Protein AF-A0A4S4BA44-F1 (afdb_monomer_lite)

pLDDT: mean 90.94, std 6.81, range [49.97, 97.94]

Structure (mmCIF, N/CA/C/O back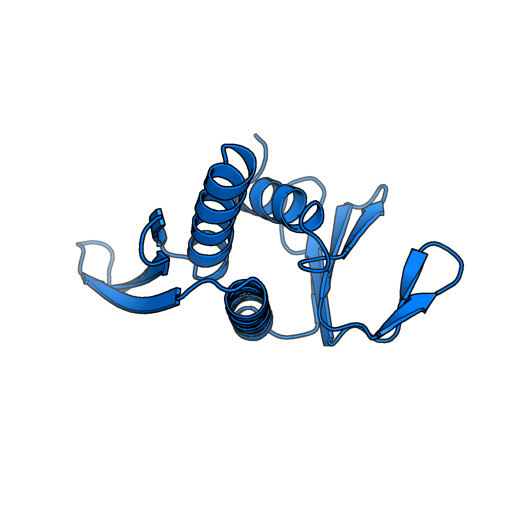bone):
data_AF-A0A4S4BA44-F1
#
_entry.id   AF-A0A4S4BA44-F1
#
loop_
_atom_site.group_PDB
_atom_site.id
_atom_site.type_symbol
_atom_site.label_atom_id
_atom_site.label_alt_id
_atom_site.label_comp_id
_atom_site.label_asym_id
_atom_site.label_entity_id
_atom_site.label_seq_id
_atom_site.pdbx_PDB_ins_code
_atom_site.Cartn_x
_atom_site.Cartn_y
_atom_site.Cartn_z
_atom_site.occupancy
_atom_site.B_iso_or_equiv
_atom_site.auth_seq_id
_atom_site.auth_comp_id
_atom_site.auth_asym_id
_atom_site.auth_atom_id
_atom_site.pdbx_PDB_model_num
ATOM 1 N N . MET A 1 1 ? 17.297 -1.414 14.282 1.00 49.97 1 MET A N 1
ATOM 2 C CA . MET A 1 1 ? 15.859 -1.719 14.435 1.00 49.97 1 MET A CA 1
ATOM 3 C C . MET A 1 1 ? 15.261 -1.543 13.047 1.00 49.97 1 MET A C 1
ATOM 5 O O . MET A 1 1 ? 15.525 -0.498 12.467 1.00 49.97 1 MET A O 1
ATOM 9 N N . ASN A 1 2 ? 14.631 -2.567 12.459 1.00 62.31 2 ASN A N 1
ATOM 10 C CA . ASN A 1 2 ? 14.028 -2.418 11.127 1.00 62.31 2 ASN A CA 1
ATOM 11 C C . ASN A 1 2 ? 12.813 -1.496 11.233 1.00 62.31 2 ASN A C 1
ATOM 13 O O . ASN A 1 2 ? 12.020 -1.637 12.162 1.00 62.31 2 ASN A O 1
ATOM 17 N N . ASP A 1 3 ? 12.702 -0.561 10.299 1.00 80.62 3 ASP A N 1
ATOM 18 C CA . ASP A 1 3 ? 11.573 0.354 10.214 1.00 80.62 3 ASP A CA 1
ATOM 19 C C . ASP A 1 3 ? 10.282 -0.427 9.859 1.00 80.62 3 ASP A C 1
ATOM 21 O O . ASP A 1 3 ? 10.284 -1.181 8.876 1.00 80.62 3 ASP A O 1
ATOM 25 N N . PRO A 1 4 ? 9.194 -0.307 10.649 1.00 82.06 4 PRO A N 1
ATOM 26 C CA . PRO A 1 4 ? 7.952 -1.048 10.414 1.00 82.06 4 PRO A CA 1
ATOM 27 C C . PRO A 1 4 ? 7.307 -0.781 9.049 1.00 82.06 4 PRO A C 1
ATOM 29 O O . PRO A 1 4 ? 6.694 -1.685 8.477 1.00 82.06 4 PRO A O 1
ATOM 32 N N . LEU A 1 5 ? 7.453 0.431 8.505 1.00 82.69 5 LEU A N 1
ATOM 33 C CA . LEU A 1 5 ? 6.922 0.779 7.190 1.00 82.69 5 LEU A CA 1
ATOM 34 C C . LEU A 1 5 ? 7.735 0.098 6.084 1.00 82.69 5 LEU A C 1
ATOM 36 O O . LEU A 1 5 ? 7.154 -0.450 5.146 1.00 82.69 5 LEU A O 1
ATOM 40 N N . LEU A 1 6 ? 9.066 0.082 6.203 1.00 88.31 6 LEU A N 1
ATOM 41 C CA . LEU A 1 6 ? 9.931 -0.614 5.246 1.00 88.31 6 LEU A CA 1
ATOM 42 C C . LEU A 1 6 ? 9.592 -2.108 5.159 1.00 88.31 6 LEU A C 1
ATOM 44 O O . LEU A 1 6 ? 9.535 -2.665 4.062 1.00 88.31 6 LEU A O 1
ATOM 48 N N . GLU A 1 7 ? 9.334 -2.756 6.295 1.00 89.62 7 GLU A N 1
ATOM 49 C CA . GLU A 1 7 ? 8.951 -4.170 6.309 1.00 89.62 7 GLU A CA 1
ATOM 50 C C . GLU A 1 7 ? 7.578 -4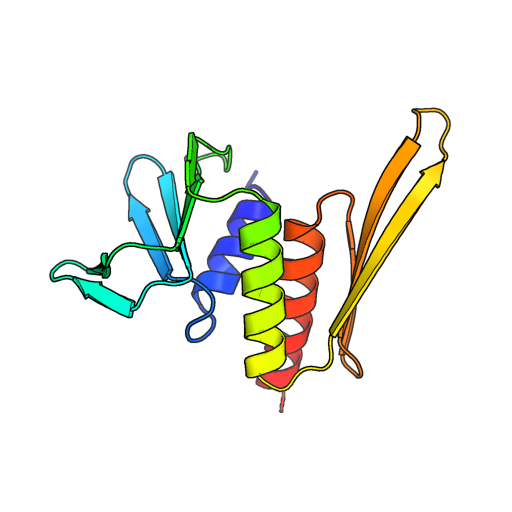.400 5.661 1.00 89.62 7 GLU A C 1
ATOM 52 O O . GLU A 1 7 ? 7.428 -5.292 4.824 1.00 89.62 7 GLU A O 1
ATOM 57 N N . ALA A 1 8 ? 6.602 -3.537 5.950 1.00 89.44 8 ALA A N 1
ATOM 58 C CA . ALA A 1 8 ? 5.281 -3.599 5.330 1.00 89.44 8 ALA A CA 1
ATOM 59 C C . ALA A 1 8 ? 5.343 -3.408 3.799 1.00 89.44 8 ALA A C 1
ATOM 61 O O . ALA A 1 8 ? 4.658 -4.104 3.048 1.00 89.44 8 ALA A O 1
ATOM 62 N N . LEU A 1 9 ? 6.209 -2.515 3.311 1.00 93.00 9 LEU A N 1
ATOM 63 C CA . LEU A 1 9 ? 6.430 -2.303 1.877 1.00 93.00 9 LEU A CA 1
ATOM 64 C C . LEU A 1 9 ? 7.122 -3.495 1.207 1.00 93.00 9 LEU A C 1
ATOM 66 O O . LEU A 1 9 ? 6.750 -3.879 0.096 1.00 93.00 9 LEU A O 1
ATOM 70 N N . ARG A 1 10 ? 8.108 -4.110 1.872 1.00 94.38 10 ARG A N 1
ATOM 71 C CA . ARG A 1 10 ? 8.750 -5.344 1.391 1.00 94.38 10 ARG A CA 1
ATOM 72 C C . ARG A 1 10 ? 7.747 -6.476 1.267 1.00 94.38 10 ARG A C 1
ATOM 74 O O . ARG A 1 10 ? 7.737 -7.147 0.238 1.00 94.38 10 ARG A O 1
ATOM 81 N N . GLN A 1 11 ? 6.893 -6.649 2.273 1.00 93.62 11 GLN A N 1
ATOM 82 C CA . GLN A 1 11 ? 5.819 -7.631 2.230 1.00 93.62 11 GLN A CA 1
ATOM 83 C C . GLN A 1 11 ? 4.865 -7.337 1.069 1.00 93.62 11 GLN A C 1
ATOM 85 O O . GLN A 1 11 ? 4.593 -8.230 0.269 1.00 93.62 11 GLN A O 1
ATOM 90 N N . ALA A 1 12 ? 4.435 -6.086 0.906 1.00 94.75 12 ALA A N 1
ATOM 91 C CA . ALA A 1 12 ? 3.556 -5.698 -0.190 1.00 94.75 12 ALA A CA 1
ATOM 92 C C . ALA A 1 12 ? 4.164 -5.927 -1.580 1.00 94.75 12 ALA A C 1
ATOM 94 O O . ALA A 1 12 ? 3.459 -6.306 -2.511 1.00 94.75 12 ALA A O 1
ATOM 95 N N . ALA A 1 13 ? 5.482 -5.789 -1.726 1.00 95.62 13 ALA A N 1
ATOM 96 C CA . ALA A 1 13 ? 6.181 -6.109 -2.968 1.00 95.62 13 ALA A CA 1
ATOM 97 C C . ALA A 1 13 ? 6.233 -7.611 -3.302 1.00 95.62 13 ALA A C 1
ATOM 99 O O . ALA A 1 13 ? 6.614 -7.972 -4.415 1.00 95.62 13 ALA A O 1
ATOM 100 N N . THR A 1 14 ? 5.859 -8.492 -2.369 1.00 94.88 14 THR A N 1
ATOM 101 C CA . THR A 1 14 ? 5.671 -9.922 -2.664 1.00 94.88 14 THR A CA 1
ATOM 102 C C . THR A 1 14 ? 4.282 -10.227 -3.223 1.00 94.88 14 THR A C 1
ATOM 104 O O . THR A 1 14 ? 4.083 -11.290 -3.812 1.00 94.88 14 THR A O 1
ATOM 107 N N . TRP A 1 15 ? 3.318 -9.309 -3.075 1.00 94.06 15 TRP A N 1
ATOM 108 C CA . TRP A 1 15 ? 1.955 -9.531 -3.542 1.00 94.06 15 TRP A CA 1
ATOM 109 C C . TRP A 1 15 ? 1.847 -9.289 -5.052 1.00 94.06 15 TRP A C 1
ATOM 111 O O . TRP A 1 15 ? 2.375 -8.293 -5.565 1.00 94.06 15 TRP A O 1
ATOM 121 N N . PRO A 1 16 ? 1.128 -10.151 -5.792 1.00 90.69 16 PRO A N 1
ATOM 122 C CA . PRO A 1 16 ? 1.017 -10.030 -7.239 1.00 90.69 16 PRO A CA 1
ATOM 123 C C . PRO A 1 16 ? 0.520 -8.647 -7.679 1.00 90.69 16 PRO A C 1
ATOM 125 O O . PRO A 1 16 ? -0.612 -8.253 -7.400 1.00 90.69 16 PRO A O 1
ATOM 128 N N . LYS A 1 17 ? 1.368 -7.921 -8.421 1.00 89.44 17 LYS A N 1
ATOM 129 C CA . LYS A 1 17 ? 1.078 -6.601 -9.018 1.00 89.44 17 LYS A CA 1
ATOM 130 C C . LYS A 1 17 ? 0.759 -5.474 -8.017 1.00 89.44 17 LYS A C 1
ATOM 132 O O . LYS A 1 17 ? 0.345 -4.400 -8.453 1.00 89.44 17 LYS A O 1
ATOM 137 N N . ALA A 1 18 ? 0.960 -5.684 -6.714 1.00 93.56 18 ALA A N 1
ATOM 138 C CA . ALA A 1 18 ? 0.730 -4.643 -5.714 1.00 93.56 18 ALA A CA 1
ATOM 139 C C . ALA A 1 18 ? 1.837 -3.589 -5.762 1.00 93.56 18 ALA A C 1
ATOM 141 O O . ALA A 1 18 ? 1.568 -2.414 -5.978 1.00 93.56 18 ALA A O 1
ATOM 142 N N . LEU A 1 19 ? 3.091 -4.014 -5.619 1.00 95.62 19 LEU A N 1
ATOM 143 C CA . LEU A 1 19 ? 4.262 -3.151 -5.728 1.00 95.62 19 LEU A CA 1
ATOM 144 C C . LEU A 1 19 ? 5.384 -3.894 -6.437 1.00 95.62 19 LEU A C 1
ATOM 146 O O . LEU A 1 19 ? 5.524 -5.107 -6.309 1.00 95.62 19 LEU A O 1
ATOM 150 N N . HIS A 1 20 ? 6.221 -3.150 -7.149 1.00 96.25 20 HIS A N 1
ATOM 151 C CA . HIS A 1 20 ? 7.497 -3.657 -7.640 1.00 96.25 20 HIS A CA 1
ATOM 152 C C . HIS A 1 20 ? 8.628 -3.095 -6.797 1.00 96.25 20 HIS A C 1
ATOM 154 O O . HIS A 1 20 ? 8.689 -1.884 -6.585 1.00 96.25 20 HIS A O 1
ATOM 160 N N . ARG A 1 21 ? 9.525 -3.961 -6.327 1.00 96.12 21 ARG A N 1
ATOM 161 C CA . ARG A 1 21 ? 10.664 -3.577 -5.489 1.00 96.12 21 ARG A CA 1
ATOM 162 C C . ARG A 1 21 ? 11.971 -3.718 -6.254 1.00 96.12 21 ARG A C 1
ATOM 164 O O . ARG A 1 21 ? 12.250 -4.764 -6.831 1.00 96.12 21 ARG A O 1
ATOM 171 N N . VAL A 1 22 ? 12.809 -2.691 -6.164 1.00 95.19 22 VAL A N 1
ATOM 172 C CA . VAL A 1 22 ? 14.206 -2.711 -6.611 1.00 95.19 22 VAL A CA 1
ATOM 173 C C . VAL A 1 22 ? 15.088 -2.351 -5.421 1.00 95.19 22 VAL A C 1
ATOM 175 O O . VAL A 1 22 ? 15.018 -1.239 -4.902 1.00 95.19 22 VAL A O 1
ATOM 178 N N . ALA A 1 23 ? 15.906 -3.299 -4.968 1.00 92.88 23 ALA A N 1
ATOM 179 C CA . ALA A 1 23 ? 16.880 -3.069 -3.906 1.00 92.88 23 ALA A CA 1
ATOM 180 C C . ALA A 1 23 ? 18.223 -2.623 -4.503 1.00 92.88 23 ALA A C 1
ATOM 182 O O . ALA A 1 23 ? 18.666 -3.163 -5.516 1.00 92.88 23 ALA A O 1
ATOM 183 N N . SER A 1 24 ? 18.877 -1.657 -3.864 1.00 87.75 24 SER A N 1
ATOM 184 C CA . SER A 1 24 ? 20.201 -1.159 -4.239 1.00 87.75 24 SER A CA 1
ATOM 185 C C . SER A 1 24 ? 21.083 -0.977 -3.001 1.00 87.75 24 SER A C 1
ATOM 187 O O . SER A 1 24 ? 20.610 -1.035 -1.867 1.00 87.75 24 SER A O 1
ATOM 189 N N . ALA A 1 25 ? 22.378 -0.716 -3.201 1.00 81.88 25 ALA A N 1
ATOM 190 C CA . ALA A 1 25 ? 23.296 -0.425 -2.097 1.00 81.88 25 ALA A CA 1
ATOM 191 C C . ALA A 1 25 ? 22.905 0.840 -1.301 1.00 81.88 25 ALA A C 1
ATOM 193 O O . ALA A 1 25 ? 23.256 0.957 -0.130 1.00 81.88 25 ALA A O 1
ATOM 194 N N . GLY A 1 26 ? 22.182 1.777 -1.927 1.00 83.94 26 GLY A N 1
ATOM 195 C CA . GLY A 1 26 ? 21.755 3.036 -1.309 1.00 83.94 26 GLY A CA 1
ATOM 196 C C . GLY A 1 26 ? 20.390 2.980 -0.620 1.00 83.94 26 GLY A C 1
ATOM 197 O O . GLY A 1 26 ? 19.999 3.968 -0.003 1.00 83.94 26 GLY A O 1
ATOM 198 N N . GLY A 1 27 ? 19.665 1.863 -0.721 1.00 91.69 27 GLY A N 1
ATOM 199 C CA . GLY A 1 27 ? 18.309 1.745 -0.195 1.00 91.69 27 GLY A CA 1
ATOM 200 C C . GLY A 1 27 ? 17.381 0.916 -1.077 1.00 91.69 27 GLY A C 1
ATOM 201 O O . GLY A 1 27 ? 17.813 0.164 -1.952 1.00 91.69 27 GLY A O 1
ATOM 202 N N . GLU A 1 28 ? 16.082 1.058 -0.845 1.00 95.06 28 GLU A N 1
ATOM 203 C CA . GLU A 1 28 ? 15.043 0.303 -1.541 1.00 95.06 28 GLU A CA 1
ATOM 204 C C . GLU A 1 28 ? 14.063 1.223 -2.249 1.00 95.06 28 GLU A C 1
ATOM 206 O O . GLU A 1 28 ? 13.675 2.271 -1.737 1.00 95.06 28 GLU A O 1
ATOM 211 N N . HIS A 1 29 ? 13.651 0.807 -3.440 1.00 94.81 29 HIS A N 1
ATOM 212 C CA . HIS A 1 29 ? 12.729 1.546 -4.281 1.00 94.81 29 HIS A CA 1
ATOM 213 C C . HIS A 1 29 ? 11.475 0.713 -4.516 1.00 94.81 29 HIS A C 1
ATOM 215 O O . HIS A 1 29 ? 11.565 -0.440 -4.938 1.00 94.81 29 HIS A O 1
ATOM 221 N N . PHE A 1 30 ? 10.317 1.314 -4.269 1.00 95.12 30 PHE A N 1
ATOM 222 C CA . PHE A 1 30 ? 9.004 0.706 -4.431 1.00 95.12 30 PHE A CA 1
ATOM 223 C C . PHE A 1 30 ? 8.223 1.473 -5.485 1.00 95.12 30 PHE A C 1
ATOM 225 O O . PHE A 1 30 ? 8.117 2.697 -5.418 1.00 95.12 30 PHE A O 1
ATOM 232 N N . PHE A 1 31 ? 7.678 0.752 -6.455 1.00 95.44 31 PHE A N 1
ATOM 233 C CA . PHE A 1 31 ? 7.017 1.324 -7.617 1.00 95.44 31 PHE A CA 1
ATOM 234 C C . PHE A 1 31 ? 5.607 0.775 -7.773 1.00 95.44 31 PHE A C 1
ATOM 236 O O . PHE A 1 31 ? 5.368 -0.412 -7.542 1.00 95.44 31 PHE A O 1
ATOM 243 N N . ALA A 1 32 ? 4.696 1.627 -8.233 1.00 94.62 32 ALA A N 1
ATOM 244 C CA . ALA A 1 32 ? 3.312 1.264 -8.501 1.00 94.62 32 ALA A CA 1
ATOM 245 C C . ALA A 1 32 ? 2.777 1.994 -9.744 1.00 94.62 32 ALA A C 1
ATOM 247 O O . ALA A 1 32 ? 3.311 3.033 -10.146 1.00 94.62 32 ALA A O 1
ATOM 248 N N . GLY A 1 33 ? 1.724 1.446 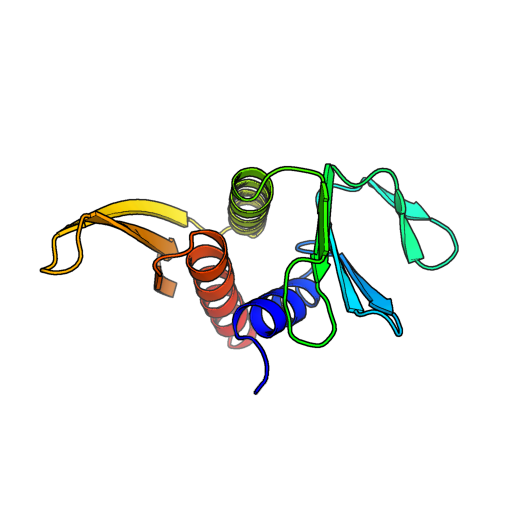-10.358 1.00 91.75 33 GLY A N 1
ATOM 249 C CA . GLY A 1 33 ? 1.051 2.072 -11.502 1.00 91.75 33 GLY A CA 1
ATOM 250 C C . GLY A 1 33 ? 1.925 2.189 -12.750 1.00 91.75 33 GLY A C 1
ATOM 251 O O . GLY A 1 33 ? 1.870 3.200 -13.440 1.00 91.75 33 GLY A O 1
ATOM 252 N N . PHE A 1 34 ? 2.756 1.183 -13.019 1.00 93.50 34 PHE A N 1
ATOM 253 C CA . PHE A 1 34 ? 3.558 1.082 -14.239 1.00 93.50 34 PHE A CA 1
ATOM 254 C C . PHE A 1 34 ? 2.954 0.048 -15.200 1.00 93.50 34 PHE A C 1
ATOM 256 O O . PHE A 1 34 ? 2.240 -0.864 -14.785 1.00 93.50 34 PHE A O 1
ATOM 263 N N . HIS A 1 35 ? 3.256 0.174 -16.493 1.00 89.94 35 HIS A N 1
ATOM 264 C CA . HIS A 1 35 ? 2.691 -0.701 -17.527 1.00 89.94 35 HIS A CA 1
ATOM 265 C C . HIS A 1 35 ? 3.462 -2.013 -17.704 1.00 89.9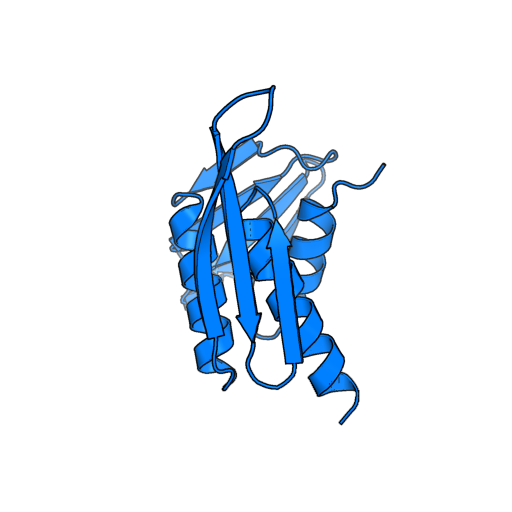4 35 HIS A C 1
ATOM 267 O O . HIS A 1 35 ? 2.855 -3.071 -17.858 1.00 89.94 35 HIS A O 1
ATOM 273 N N . HIS A 1 36 ? 4.793 -1.951 -17.716 1.00 92.31 36 HIS A N 1
ATOM 274 C CA . HIS A 1 36 ? 5.662 -3.113 -17.883 1.00 92.31 36 HIS A CA 1
ATOM 275 C C . HIS A 1 36 ? 7.039 -2.870 -17.251 1.00 92.31 36 HIS A C 1
ATOM 277 O O . HIS A 1 36 ? 7.360 -1.765 -16.809 1.00 92.31 36 HIS A O 1
ATOM 283 N N . LEU A 1 37 ? 7.858 -3.921 -17.196 1.00 94.31 37 LEU A N 1
ATOM 284 C CA . LEU A 1 37 ? 9.257 -3.824 -16.792 1.00 94.31 37 LEU A CA 1
ATOM 285 C C . LEU A 1 37 ? 10.140 -3.666 -18.033 1.00 94.31 37 LEU A C 1
ATOM 287 O O . LEU A 1 37 ? 10.004 -4.409 -19.004 1.00 94.31 37 LEU A O 1
ATOM 291 N N . LEU A 1 38 ? 11.047 -2.699 -17.982 1.00 94.19 38 LEU A N 1
ATOM 292 C CA . LEU A 1 38 ? 12.113 -2.502 -18.955 1.00 94.19 38 LEU A CA 1
ATOM 293 C C . LEU A 1 38 ? 13.188 -3.596 -18.802 1.00 94.19 38 LEU A C 1
ATOM 295 O O . LEU A 1 38 ? 13.303 -4.208 -17.730 1.00 94.19 38 LEU A O 1
ATOM 299 N N . PRO A 1 39 ? 14.030 -3.822 -19.830 1.00 92.06 39 PRO A N 1
ATOM 300 C CA . PRO A 1 39 ? 15.226 -4.648 -19.690 1.00 92.06 39 PRO A CA 1
ATOM 301 C C . PRO A 1 39 ? 16.063 -4.200 -18.482 1.00 92.06 39 PRO A C 1
ATOM 303 O O . PRO A 1 39 ? 16.352 -3.016 -18.327 1.00 92.06 39 PRO A O 1
ATOM 306 N N . GLY A 1 40 ? 16.418 -5.140 -17.603 1.00 87.00 40 GLY A N 1
ATOM 307 C CA . GLY A 1 40 ? 17.080 -4.841 -16.324 1.00 87.00 40 GLY A CA 1
ATOM 308 C C . GLY A 1 40 ? 16.135 -4.690 -15.124 1.00 87.00 40 GLY A C 1
ATOM 309 O O . GLY A 1 40 ? 16.606 -4.460 -14.016 1.00 87.00 40 GLY A O 1
ATOM 310 N N . GLY A 1 41 ? 14.820 -4.859 -15.311 1.00 89.56 41 GLY A N 1
ATOM 311 C CA . GLY A 1 41 ? 13.853 -4.965 -14.212 1.00 89.56 41 GLY A CA 1
ATOM 312 C C . GLY A 1 41 ? 13.351 -3.630 -13.659 1.00 89.56 41 GLY A C 1
ATOM 313 O O . GLY A 1 41 ? 12.706 -3.616 -12.613 1.00 89.56 41 GLY A O 1
ATOM 314 N N . MET A 1 42 ? 13.619 -2.516 -14.345 1.00 93.06 42 MET A N 1
ATOM 315 C CA . MET A 1 42 ? 13.116 -1.194 -13.961 1.00 93.06 42 MET A CA 1
ATOM 316 C C . MET A 1 42 ? 11.694 -0.956 -14.489 1.00 93.06 42 MET A C 1
ATOM 318 O O . MET A 1 42 ? 11.429 -1.256 -15.652 1.00 93.06 42 MET A O 1
ATOM 322 N N . PRO A 1 43 ? 10.775 -0.388 -13.696 1.00 93.81 43 PRO A N 1
ATOM 323 C CA . PRO A 1 43 ? 9.433 -0.042 -14.166 1.00 93.81 43 PRO A CA 1
ATOM 324 C C . PRO A 1 43 ? 9.407 1.026 -15.264 1.00 93.81 43 PRO A C 1
ATOM 326 O O . PRO A 1 43 ? 10.119 2.027 -15.187 1.00 93.81 43 PRO A O 1
ATOM 329 N N . SER A 1 44 ? 8.539 0.842 -16.262 1.00 92.81 44 SER A N 1
ATOM 330 C CA . SER A 1 44 ? 8.265 1.843 -17.298 1.00 92.81 44 SER A CA 1
ATOM 331 C C . SER A 1 44 ? 7.367 2.962 -16.748 1.00 92.81 44 SER A C 1
ATOM 333 O O . SER A 1 44 ? 6.225 2.678 -16.385 1.00 92.81 44 SER A O 1
ATOM 335 N N . ASP A 1 45 ? 7.862 4.202 -16.717 1.00 91.19 45 ASP A N 1
ATOM 336 C CA . ASP A 1 45 ? 7.138 5.419 -16.293 1.00 91.19 45 ASP A CA 1
ATOM 337 C C . ASP A 1 45 ? 6.159 5.206 -15.114 1.00 91.19 45 ASP A C 1
ATOM 339 O O . ASP A 1 45 ? 4.940 5.296 -15.272 1.00 91.19 45 ASP A O 1
ATOM 343 N N . PRO A 1 46 ? 6.671 4.866 -13.920 1.00 92.75 46 PRO A N 1
ATOM 344 C CA . PRO A 1 46 ? 5.822 4.569 -12.776 1.00 92.75 46 PRO A CA 1
ATOM 345 C C . PRO A 1 46 ? 5.073 5.822 -12.312 1.00 92.75 46 PRO A C 1
ATOM 347 O O . PRO A 1 46 ? 5.685 6.877 -12.107 1.00 92.75 46 PRO A O 1
ATOM 350 N N . GLN A 1 47 ? 3.764 5.690 -12.077 1.00 92.12 47 GLN A N 1
ATOM 351 C CA . GLN A 1 47 ? 2.949 6.754 -11.476 1.00 92.12 47 GLN A CA 1
ATOM 352 C C . GLN A 1 47 ? 3.397 7.072 -10.046 1.00 92.12 47 GLN A C 1
ATOM 354 O O . GLN A 1 47 ? 3.382 8.232 -9.633 1.00 92.12 47 GLN A O 1
ATOM 359 N N . ILE A 1 48 ? 3.807 6.041 -9.303 1.00 94.88 48 ILE A N 1
ATOM 360 C CA . ILE A 1 48 ? 4.280 6.152 -7.925 1.00 94.88 48 ILE A CA 1
ATOM 361 C C . ILE A 1 48 ? 5.658 5.518 -7.826 1.00 94.88 48 ILE A C 1
ATOM 363 O O . ILE A 1 48 ? 5.868 4.387 -8.268 1.00 94.88 48 ILE A O 1
ATOM 367 N N . HIS A 1 49 ? 6.585 6.231 -7.195 1.00 94.38 49 HIS A N 1
ATOM 368 C CA . HIS A 1 49 ? 7.895 5.699 -6.842 1.00 94.38 49 HIS A CA 1
ATOM 369 C C . HIS A 1 49 ? 8.306 6.253 -5.484 1.00 94.38 49 HIS A C 1
ATOM 371 O O . HIS A 1 49 ? 8.450 7.459 -5.327 1.00 94.38 49 HIS A O 1
ATOM 377 N N . LEU A 1 50 ? 8.481 5.366 -4.510 1.00 93.06 50 LEU A N 1
ATOM 378 C CA . LEU A 1 50 ? 8.949 5.668 -3.164 1.00 93.06 50 LEU A CA 1
ATOM 379 C C . LEU A 1 50 ? 10.356 5.096 -2.986 1.00 93.06 50 LEU A C 1
ATOM 381 O O . LEU A 1 50 ? 10.569 3.903 -3.188 1.00 93.06 50 LEU A O 1
ATOM 385 N N . SER A 1 51 ? 11.314 5.940 -2.618 1.00 92.44 51 SER A N 1
ATOM 386 C CA . SER A 1 51 ? 12.691 5.541 -2.319 1.00 92.44 51 SER A CA 1
ATOM 387 C C . SER A 1 51 ? 12.957 5.693 -0.834 1.00 92.44 51 SER A C 1
ATOM 389 O O . SER A 1 51 ? 12.801 6.789 -0.293 1.00 92.44 51 SER A O 1
ATOM 391 N N . LEU A 1 52 ? 13.393 4.613 -0.196 1.00 91.62 52 LEU A N 1
ATOM 392 C CA . LEU A 1 52 ? 13.732 4.563 1.218 1.00 91.62 52 LEU A CA 1
ATOM 393 C C . LEU A 1 52 ? 15.223 4.291 1.390 1.00 91.62 52 LEU A C 1
ATOM 395 O O . LEU A 1 52 ? 15.790 3.461 0.683 1.00 91.62 52 LEU A O 1
ATOM 399 N N . GLY A 1 53 ? 15.856 4.974 2.338 1.00 91.25 53 GLY A N 1
ATOM 400 C CA . GLY A 1 53 ? 17.239 4.716 2.721 1.00 91.25 53 GLY A CA 1
ATOM 401 C C . G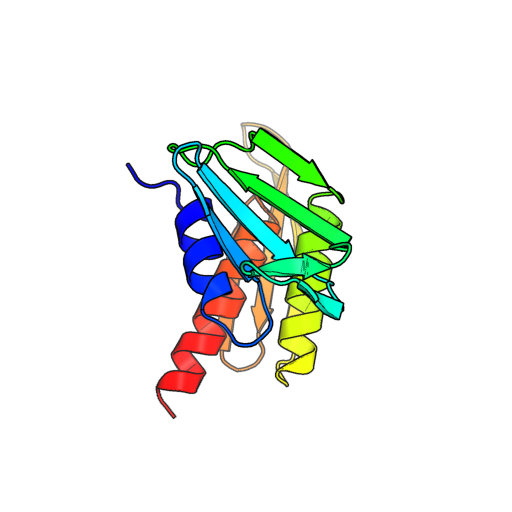LY A 1 53 ? 17.405 3.422 3.511 1.00 91.25 53 GLY A C 1
ATOM 402 O O . GLY A 1 53 ? 16.419 2.770 3.857 1.00 91.25 53 GLY A O 1
ATOM 403 N N . PRO A 1 54 ? 18.650 3.051 3.862 1.00 85.94 54 PRO A N 1
ATOM 404 C CA . PRO A 1 54 ? 18.928 1.807 4.581 1.00 85.94 54 PRO A CA 1
ATOM 405 C C . PRO A 1 54 ? 18.232 1.710 5.946 1.00 85.94 54 PRO A C 1
ATOM 407 O O . PRO A 1 54 ? 17.954 0.611 6.416 1.00 85.94 54 PRO A O 1
ATOM 410 N N . SER A 1 55 ? 17.937 2.852 6.575 1.00 84.81 55 SER A N 1
ATOM 411 C CA . SER A 1 55 ? 17.199 2.939 7.841 1.00 84.81 55 SER A CA 1
ATOM 412 C C . SER A 1 55 ? 15.693 3.183 7.671 1.00 84.81 55 SER A C 1
ATOM 414 O O . SER A 1 55 ? 15.022 3.430 8.663 1.00 84.81 55 SER A O 1
ATOM 416 N N . GLY A 1 56 ? 15.151 3.111 6.449 1.00 83.88 56 GLY A N 1
ATOM 417 C CA . GLY A 1 56 ? 13.715 3.266 6.177 1.00 83.88 56 GLY A CA 1
ATOM 418 C C . GLY A 1 56 ? 13.233 4.707 5.990 1.00 83.88 56 GLY A C 1
ATOM 419 O O . GLY A 1 56 ? 12.069 4.920 5.670 1.00 83.88 56 GLY A O 1
ATOM 420 N N . GLN A 1 57 ? 14.109 5.707 6.113 1.00 88.19 57 GLN A N 1
ATOM 421 C CA . GLN A 1 57 ? 13.746 7.103 5.868 1.00 88.19 57 GLN A CA 1
ATOM 422 C C . GLN A 1 57 ? 13.436 7.350 4.391 1.00 88.19 57 GLN A C 1
ATOM 424 O O . GLN A 1 57 ? 14.150 6.858 3.516 1.00 88.19 57 GLN A O 1
ATOM 429 N N . VAL A 1 58 ? 12.423 8.165 4.100 1.00 88.62 58 VAL A N 1
ATOM 430 C CA . VAL A 1 58 ? 12.108 8.565 2.724 1.00 88.62 58 VAL A CA 1
ATOM 431 C C . VAL A 1 58 ? 13.233 9.441 2.172 1.00 88.62 58 VAL A C 1
ATOM 433 O O . VAL A 1 58 ? 13.504 10.517 2.695 1.00 88.62 58 VAL A O 1
ATOM 436 N N . ILE A 1 59 ? 13.889 8.975 1.108 1.00 90.38 59 ILE A N 1
ATOM 437 C CA . ILE A 1 59 ? 14.920 9.724 0.373 1.00 90.38 59 ILE A CA 1
ATOM 438 C C . ILE A 1 59 ? 14.287 10.507 -0.775 1.00 90.38 59 ILE A C 1
ATOM 440 O O . ILE A 1 59 ? 14.701 11.624 -1.076 1.00 90.38 59 ILE A O 1
ATOM 444 N N . TRP A 1 60 ? 13.301 9.914 -1.447 1.00 89.19 60 TRP A N 1
ATOM 445 C CA . TRP A 1 60 ? 12.670 10.524 -2.610 1.00 89.19 60 TRP A CA 1
ATOM 446 C C . TRP A 1 60 ? 11.295 9.920 -2.874 1.00 89.19 60 TRP A C 1
ATOM 448 O O . TRP A 1 60 ? 11.081 8.730 -2.630 1.00 89.19 60 TRP A O 1
ATOM 458 N N . GLN A 1 61 ? 10.384 10.721 -3.425 1.00 89.94 61 GLN A N 1
ATOM 459 C CA . GLN A 1 61 ? 9.056 10.264 -3.808 1.00 89.94 61 GLN A CA 1
ATOM 460 C C . GLN A 1 61 ? 8.555 10.950 -5.090 1.00 89.94 61 GLN A C 1
ATOM 462 O O . GLN A 1 61 ? 8.617 12.174 -5.209 1.00 89.94 61 GLN A O 1
ATOM 467 N N . ARG A 1 62 ? 7.997 10.161 -6.017 1.00 89.00 62 ARG A N 1
ATOM 468 C CA . ARG A 1 62 ? 7.105 10.610 -7.101 1.00 89.00 62 ARG A CA 1
ATOM 469 C C . ARG A 1 62 ? 5.684 10.164 -6.809 1.00 89.00 62 ARG A C 1
ATOM 471 O O . ARG A 1 62 ? 5.454 9.032 -6.380 1.00 89.00 62 ARG A O 1
ATOM 478 N N . GLY A 1 63 ? 4.746 11.070 -7.072 1.00 81.88 63 GLY A N 1
ATOM 479 C CA . GLY A 1 63 ? 3.419 11.021 -6.469 1.00 81.88 63 GLY A CA 1
ATOM 480 C C . GLY A 1 63 ? 3.465 11.534 -5.027 1.00 81.88 63 GLY A C 1
ATOM 481 O O . GLY A 1 63 ? 4.534 11.798 -4.484 1.00 81.88 63 GLY A O 1
ATOM 482 N N . ASN A 1 64 ? 2.305 11.705 -4.404 1.00 77.81 64 ASN A N 1
ATOM 483 C CA . ASN A 1 64 ? 2.208 12.038 -2.983 1.00 77.81 64 ASN A CA 1
ATOM 484 C C . ASN A 1 64 ? 1.828 10.786 -2.170 1.00 77.81 64 ASN A C 1
ATOM 486 O O . ASN A 1 64 ? 1.439 9.764 -2.739 1.00 77.81 64 ASN A O 1
ATOM 490 N N . GLY A 1 65 ? 1.970 10.840 -0.841 1.00 76.44 65 GLY A N 1
ATOM 491 C CA . GLY A 1 65 ? 1.577 9.736 0.051 1.00 76.44 65 GLY A CA 1
ATOM 492 C C . GLY A 1 65 ? 0.148 9.226 -0.205 1.00 76.44 65 GLY A C 1
ATOM 493 O O . GLY A 1 65 ? -0.031 8.018 -0.376 1.00 76.44 65 GLY A O 1
ATOM 494 N N . PRO A 1 66 ? -0.854 10.118 -0.348 1.00 87.88 66 PRO A N 1
ATOM 495 C CA . PRO A 1 66 ? -2.221 9.729 -0.689 1.00 87.88 66 PRO A CA 1
ATOM 496 C C . PRO A 1 66 ? -2.354 8.912 -1.981 1.00 87.88 66 PRO A C 1
ATOM 498 O O . PRO A 1 66 ? -3.161 7.989 -2.028 1.00 87.88 66 PRO A O 1
ATOM 501 N N . ALA A 1 67 ? -1.559 9.194 -3.019 1.00 90.06 67 ALA A N 1
ATOM 502 C CA . ALA A 1 67 ? -1.614 8.442 -4.272 1.00 90.06 67 ALA A CA 1
ATOM 503 C C . ALA A 1 67 ? -1.248 6.964 -4.069 1.00 90.06 67 ALA A C 1
ATOM 505 O O . ALA A 1 67 ? -1.919 6.091 -4.616 1.00 90.06 67 ALA A O 1
ATOM 506 N N . LEU A 1 68 ? -0.232 6.675 -3.247 1.00 92.12 68 LEU A N 1
ATOM 507 C CA . LEU A 1 68 ? 0.153 5.298 -2.927 1.00 92.12 68 LEU A CA 1
ATOM 508 C C . LEU A 1 68 ? -0.932 4.574 -2.124 1.00 92.12 68 LEU A C 1
ATOM 510 O O . LEU A 1 68 ? -1.271 3.438 -2.445 1.00 92.12 68 LEU A O 1
ATOM 514 N N . VAL A 1 69 ? -1.515 5.245 -1.129 1.00 94.81 69 VAL A N 1
ATOM 515 C CA . VAL A 1 69 ? -2.640 4.710 -0.346 1.00 94.81 69 VAL A CA 1
ATOM 516 C C . VAL A 1 69 ? -3.807 4.347 -1.263 1.00 94.81 69 VAL A C 1
ATOM 518 O O . VAL A 1 69 ? -4.262 3.206 -1.264 1.00 94.81 69 VAL A O 1
ATOM 521 N N . MET A 1 70 ? -4.243 5.281 -2.111 1.00 95.25 70 MET A N 1
ATOM 522 C CA . MET A 1 70 ? -5.355 5.053 -3.036 1.00 95.25 70 MET A CA 1
ATOM 523 C C . MET A 1 70 ? -5.055 3.949 -4.050 1.00 95.25 70 MET A C 1
ATOM 525 O O . MET A 1 70 ? -5.937 3.147 -4.357 1.00 95.25 70 MET A O 1
ATOM 529 N N . TYR A 1 71 ? -3.816 3.866 -4.542 1.00 95.50 71 TYR A N 1
ATOM 530 C CA . TYR A 1 71 ? -3.395 2.781 -5.422 1.00 95.50 71 TYR A CA 1
ATOM 531 C C . TYR A 1 71 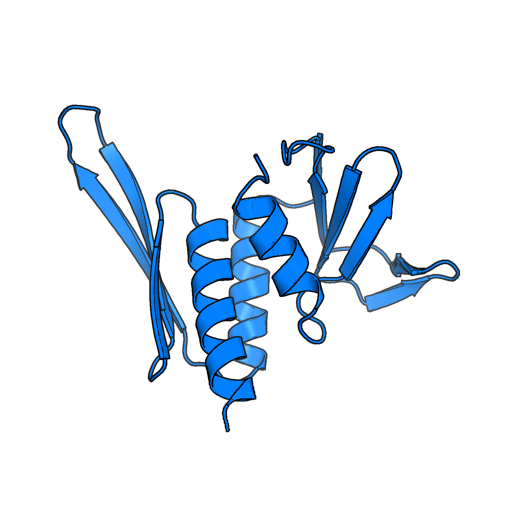? -3.520 1.416 -4.733 1.00 95.50 71 TYR A C 1
ATOM 533 O O . TYR A 1 71 ? -4.080 0.488 -5.314 1.00 95.50 71 TYR A O 1
ATOM 541 N N . LEU A 1 72 ? -3.037 1.292 -3.494 1.00 96.31 72 LEU A N 1
ATOM 542 C CA . LEU A 1 72 ? -3.079 0.044 -2.729 1.00 96.31 72 LEU A CA 1
ATOM 543 C C . LEU A 1 72 ? -4.512 -0.364 -2.361 1.00 96.31 72 LEU A C 1
ATOM 545 O O . LEU A 1 72 ? -4.860 -1.538 -2.478 1.00 96.31 72 LEU A O 1
ATOM 549 N N . LEU A 1 73 ? -5.365 0.595 -1.992 1.00 96.88 73 LEU A N 1
ATOM 550 C CA . LEU A 1 73 ? -6.795 0.347 -1.783 1.00 96.88 73 LEU A CA 1
ATOM 551 C C . LEU A 1 73 ? -7.465 -0.142 -3.076 1.00 96.88 73 LEU A C 1
ATOM 553 O O . LEU A 1 73 ? -8.203 -1.125 -3.056 1.00 96.88 73 LEU A O 1
ATOM 557 N N . ASN A 1 74 ? -7.167 0.489 -4.216 1.00 96.56 74 ASN A N 1
ATOM 558 C CA . ASN A 1 74 ? -7.679 0.058 -5.517 1.00 96.56 74 ASN A CA 1
ATOM 559 C C . ASN A 1 74 ? -7.172 -1.333 -5.924 1.00 96.56 74 ASN A C 1
ATOM 561 O O . ASN A 1 74 ? -7.929 -2.136 -6.475 1.00 96.56 74 ASN A O 1
ATOM 565 N N . TRP A 1 75 ? -5.910 -1.644 -5.626 1.00 96.19 75 TRP A N 1
ATOM 566 C CA . TRP A 1 75 ? -5.360 -2.981 -5.816 1.00 96.19 75 TRP A CA 1
ATOM 567 C C . TRP A 1 75 ? -6.107 -4.015 -4.961 1.00 96.19 75 TRP A C 1
ATOM 569 O O . TRP A 1 75 ? -6.550 -5.024 -5.503 1.00 96.19 75 TRP A O 1
ATOM 579 N N . GLY A 1 76 ? -6.340 -3.736 -3.674 1.00 96.31 76 GLY A N 1
ATOM 580 C CA . GLY A 1 76 ? -7.098 -4.626 -2.788 1.00 96.31 76 GLY A CA 1
ATOM 581 C C . GLY A 1 76 ? -8.534 -4.864 -3.268 1.00 96.31 76 GLY A C 1
ATOM 582 O O . GLY A 1 76 ? -9.018 -5.994 -3.251 1.00 96.31 76 GLY A O 1
ATOM 583 N N . MET A 1 77 ? -9.202 -3.825 -3.781 1.00 96.56 77 MET A N 1
ATOM 584 C CA . MET A 1 77 ? -10.521 -3.974 -4.412 1.00 96.56 77 MET A CA 1
ATOM 585 C C . MET A 1 77 ? -10.456 -4.853 -5.666 1.00 96.56 77 MET A C 1
ATOM 587 O O . MET A 1 77 ? -11.324 -5.698 -5.876 1.00 96.56 77 MET A O 1
ATOM 591 N N . SER A 1 78 ? -9.409 -4.696 -6.479 1.00 95.31 78 SER A N 1
ATOM 592 C CA . SER A 1 78 ? -9.186 -5.512 -7.681 1.00 95.31 78 SER A CA 1
ATOM 593 C C . SER A 1 78 ? -8.849 -6.971 -7.352 1.00 95.31 78 SER A C 1
ATOM 595 O O . SER A 1 78 ? -9.122 -7.854 -8.162 1.00 95.31 78 SER A O 1
ATOM 597 N N . ALA A 1 79 ? -8.298 -7.233 -6.163 1.00 93.81 79 ALA A N 1
ATOM 598 C CA . ALA A 1 79 ? -8.113 -8.575 -5.611 1.00 93.81 79 ALA A CA 1
ATOM 599 C C . ALA A 1 79 ? -9.426 -9.197 -5.084 1.00 93.81 79 ALA A C 1
ATOM 601 O O . ALA A 1 79 ? -9.449 -10.369 -4.724 1.00 93.81 79 ALA A O 1
ATOM 602 N N . GLY A 1 80 ? -10.534 -8.447 -5.082 1.00 94.44 80 GLY A N 1
ATOM 603 C CA . GLY A 1 80 ? -11.861 -8.931 -4.694 1.00 94.44 80 GLY A CA 1
ATOM 604 C C . GLY A 1 80 ? -12.251 -8.629 -3.249 1.00 94.44 80 GLY A C 1
ATOM 605 O O . GLY A 1 80 ? -13.286 -9.109 -2.782 1.00 94.44 80 GLY A O 1
ATOM 606 N N . TRP A 1 81 ? -11.467 -7.829 -2.525 1.00 96.06 81 TRP A N 1
ATOM 607 C CA . TRP A 1 81 ? -11.810 -7.448 -1.160 1.00 96.06 81 TRP A CA 1
ATOM 608 C C . TRP A 1 81 ? -12.715 -6.228 -1.114 1.00 96.06 81 TRP A C 1
ATOM 610 O O . TRP A 1 81 ? -12.586 -5.278 -1.886 1.00 96.06 81 TRP A O 1
ATOM 620 N N . ARG A 1 82 ? -13.613 -6.223 -0.132 1.00 96.94 82 ARG A N 1
ATOM 621 C CA . ARG A 1 82 ? -14.414 -5.050 0.200 1.00 96.94 82 ARG A CA 1
ATOM 622 C C . ARG A 1 82 ? -13.713 -4.280 1.312 1.00 96.94 82 ARG A C 1
ATOM 624 O O . ARG A 1 82 ? -13.628 -4.779 2.434 1.00 96.94 82 ARG A O 1
ATOM 631 N N . LEU A 1 83 ? -13.226 -3.087 0.980 1.00 97.06 83 LEU A N 1
ATOM 632 C CA . LEU A 1 83 ? -12.475 -2.225 1.891 1.00 97.06 83 LEU A CA 1
ATOM 633 C C . LEU A 1 83 ? -13.308 -1.027 2.347 1.00 97.06 83 LEU A C 1
ATOM 635 O O . LEU A 1 83 ? -14.125 -0.498 1.593 1.00 97.06 83 LEU A O 1
ATOM 639 N N . GLN A 1 84 ? -13.054 -0.585 3.571 1.00 96.94 84 GLN A N 1
ATOM 640 C CA . GLN A 1 84 ? -13.537 0.665 4.138 1.00 96.94 84 GLN A CA 1
ATOM 641 C C . GLN A 1 84 ? -12.332 1.449 4.654 1.00 96.94 84 GLN A C 1
ATOM 643 O O . GLN A 1 84 ? -11.463 0.885 5.310 1.00 96.94 84 GLN A O 1
ATOM 648 N N . PHE A 1 85 ? -12.278 2.738 4.329 1.00 96.69 85 PHE A N 1
ATOM 649 C CA . PHE A 1 85 ? -11.243 3.656 4.794 1.00 96.69 85 PHE A CA 1
ATOM 650 C C . PHE A 1 85 ? -11.919 4.757 5.607 1.00 96.69 85 PHE A C 1
ATOM 652 O O . PHE A 1 85 ? -12.795 5.454 5.091 1.00 96.69 85 PHE A O 1
ATOM 659 N N . GLN A 1 86 ? -11.541 4.885 6.872 1.00 96.62 86 GLN A N 1
ATOM 660 C CA . GLN A 1 86 ? -12.073 5.871 7.805 1.00 96.62 86 GLN A CA 1
ATOM 661 C C . GLN A 1 86 ? -10.952 6.766 8.313 1.00 96.62 86 GLN A C 1
ATOM 663 O O . GLN A 1 86 ? -9.826 6.317 8.528 1.00 96.62 86 GLN A O 1
ATOM 668 N N . VAL A 1 87 ? -11.288 8.040 8.492 1.00 95.00 87 VAL A N 1
ATOM 669 C CA . VAL A 1 87 ? -10.409 9.035 9.099 1.00 95.00 87 VAL A CA 1
ATOM 670 C C . VAL A 1 87 ? -11.154 9.643 10.266 1.00 95.00 87 VAL A C 1
ATOM 672 O O . VAL A 1 87 ? -12.249 10.180 10.094 1.00 95.00 87 VAL A O 1
ATOM 675 N N . GLU A 1 88 ? -10.548 9.553 11.436 1.00 93.19 88 GLU A N 1
ATOM 676 C CA . GLU A 1 88 ? -11.053 10.111 12.681 1.00 93.19 88 GLU A CA 1
ATOM 677 C C . GLU A 1 88 ? -10.008 11.075 13.254 1.00 93.19 88 GLU A C 1
ATOM 679 O O . GLU A 1 88 ? -8.837 11.044 12.874 1.00 93.19 88 GLU A O 1
ATOM 684 N N . GLN A 1 89 ? -10.441 11.977 14.129 1.00 90.81 89 GLN A N 1
ATOM 685 C CA . GLN A 1 89 ? -9.545 12.823 14.915 1.00 90.81 89 GLN A CA 1
ATOM 686 C C . GLN A 1 89 ? -9.487 12.245 16.321 1.00 90.81 89 GLN A C 1
ATOM 688 O O . GLN A 1 89 ? -10.523 12.131 16.980 1.00 90.81 89 GLN A O 1
ATOM 693 N N . GLU A 1 90 ? -8.289 11.890 16.771 1.00 87.62 90 GLU A N 1
ATOM 694 C CA . GLU A 1 90 ? -8.044 11.593 18.173 1.00 87.62 90 GLU A CA 1
ATOM 695 C C . GLU A 1 90 ? -7.675 12.895 18.885 1.00 87.62 90 GLU A C 1
ATOM 697 O O . GLU A 1 90 ? -6.794 13.639 18.447 1.00 87.62 90 GLU A O 1
ATOM 702 N N . PHE A 1 91 ? -8.399 13.177 19.966 1.00 85.00 91 PHE A N 1
ATOM 703 C CA . PHE A 1 91 ? -8.184 14.347 20.805 1.00 85.00 91 PHE A CA 1
ATOM 704 C C . PHE A 1 91 ? -7.516 13.887 22.099 1.00 85.00 91 PHE A C 1
ATOM 706 O O . PHE A 1 91 ? -8.173 13.292 22.955 1.00 85.00 91 PHE A O 1
ATOM 713 N N . ASP A 1 92 ? -6.219 14.156 22.238 1.00 77.50 92 ASP A N 1
ATOM 714 C CA . ASP A 1 92 ? -5.457 13.877 23.455 1.00 77.50 92 ASP A CA 1
ATOM 715 C C . ASP A 1 92 ? -4.766 15.138 24.007 1.00 77.50 92 ASP A C 1
ATOM 717 O O . ASP A 1 92 ? -4.841 16.230 23.438 1.00 77.50 92 ASP A O 1
ATOM 721 N N . GLU A 1 93 ? -4.091 15.000 25.151 1.00 77.50 93 GLU A N 1
ATOM 722 C CA . GLU A 1 93 ? -3.380 16.102 25.822 1.00 77.50 93 GLU A CA 1
ATOM 723 C C . GLU A 1 93 ? -2.222 16.690 24.987 1.00 77.50 93 GLU A C 1
ATOM 725 O O . GLU A 1 93 ? -1.672 17.738 25.329 1.00 77.50 93 GLU A O 1
ATOM 730 N N . THR A 1 94 ? -1.837 16.032 23.891 1.00 75.38 94 THR A N 1
ATOM 731 C CA . THR A 1 94 ? -0.741 16.414 22.995 1.00 75.38 94 THR A CA 1
ATOM 732 C C . THR A 1 94 ? -1.215 17.060 21.690 1.00 75.38 94 THR A C 1
ATOM 734 O O . THR A 1 94 ? -0.376 17.494 20.894 1.00 75.38 94 THR A O 1
ATOM 737 N N . GLY A 1 95 ? -2.532 17.170 21.498 1.00 76.56 95 GLY A N 1
ATOM 738 C CA . GLY A 1 95 ? -3.181 17.842 20.377 1.00 76.56 95 GLY A CA 1
ATOM 739 C C . GLY A 1 95 ? -3.896 16.895 19.415 1.00 76.56 95 GLY A C 1
ATOM 740 O O . GLY A 1 95 ? -3.811 15.676 19.518 1.00 76.56 95 GLY A O 1
ATOM 741 N N . ASP A 1 96 ? -4.597 17.490 18.456 1.00 83.81 96 ASP A N 1
ATOM 742 C CA . ASP A 1 96 ? -5.390 16.770 17.463 1.00 83.81 96 ASP A CA 1
ATOM 743 C C . ASP A 1 96 ? -4.485 15.961 16.526 1.00 83.81 96 ASP A C 1
ATOM 745 O O . ASP A 1 96 ? -3.653 16.525 15.799 1.00 83.81 96 ASP A O 1
ATOM 749 N N . ARG A 1 97 ? -4.649 14.636 16.516 1.00 88.06 97 ARG A N 1
ATOM 750 C CA . ARG A 1 97 ? -3.924 13.751 15.599 1.00 88.06 97 ARG A CA 1
ATOM 751 C C . ARG A 1 97 ? -4.903 12.939 14.763 1.00 88.06 97 ARG A C 1
ATOM 753 O O . ARG A 1 97 ? -5.799 12.302 15.318 1.00 88.06 97 ARG A O 1
ATOM 760 N N . PRO A 1 98 ? -4.718 12.891 13.432 1.00 91.06 98 PRO A N 1
ATOM 761 C CA . PRO A 1 98 ? -5.544 12.042 12.602 1.00 91.06 98 PRO A CA 1
ATOM 762 C C . PRO A 1 98 ? -5.250 10.572 12.901 1.00 91.06 98 PRO A C 1
ATOM 764 O O . PRO A 1 98 ? -4.098 10.156 13.074 1.00 91.06 98 PRO A O 1
ATOM 767 N N . LEU A 1 99 ? -6.316 9.788 12.914 1.00 94.00 99 LEU A N 1
ATOM 768 C CA . LEU A 1 99 ? -6.302 8.349 13.058 1.00 94.00 99 LEU A CA 1
ATOM 769 C C . LEU A 1 99 ? -6.936 7.745 11.804 1.00 94.00 99 LEU A C 1
ATOM 771 O O . LEU A 1 99 ? -8.048 8.102 11.414 1.00 94.00 99 LEU A O 1
ATOM 775 N N . TYR A 1 100 ? -6.202 6.861 11.140 1.00 95.56 100 TYR A N 1
ATOM 776 C CA . TYR A 1 100 ? -6.620 6.222 9.901 1.00 95.56 100 TYR A CA 1
ATOM 777 C C . TYR A 1 100 ? -6.926 4.760 10.179 1.00 95.56 100 TYR A C 1
ATOM 779 O O . TYR A 1 100 ? -6.039 4.015 10.599 1.00 95.56 100 TYR A O 1
ATOM 787 N N . THR A 1 101 ? -8.157 4.347 9.898 1.00 97.25 101 THR A N 1
ATOM 788 C CA . THR A 1 101 ? -8.596 2.957 10.032 1.00 97.25 101 THR A CA 1
ATOM 789 C C . THR A 1 101 ? -8.919 2.400 8.656 1.00 97.25 101 THR A C 1
ATOM 791 O O . THR A 1 101 ? -9.688 2.991 7.893 1.00 97.25 101 THR A O 1
ATOM 794 N N . VAL A 1 102 ? -8.325 1.254 8.331 1.00 97.94 102 VAL A N 1
ATOM 795 C CA . VAL A 1 102 ? -8.670 0.486 7.135 1.00 97.94 102 VAL A CA 1
ATOM 796 C C . VAL A 1 102 ? -9.271 -0.837 7.575 1.00 97.94 102 VAL A C 1
ATOM 798 O O . VAL A 1 102 ? -8.645 -1.595 8.308 1.00 97.94 102 VAL A O 1
ATOM 801 N N . SER A 1 103 ? -10.483 -1.120 7.114 1.00 97.69 103 SER A N 1
ATOM 802 C CA . SER A 1 103 ? -11.207 -2.348 7.442 1.00 97.69 103 SER A CA 1
ATOM 803 C C . SER A 1 103 ? -11.446 -3.154 6.170 1.00 97.69 103 SER A C 1
ATOM 805 O O . SER A 1 103 ? -11.857 -2.615 5.141 1.00 97.69 103 SER A O 1
ATOM 807 N N . ILE A 1 104 ? -11.202 -4.462 6.231 1.00 97.25 104 ILE A N 1
ATOM 808 C CA . ILE A 1 104 ? -11.480 -5.415 5.157 1.00 97.25 104 ILE A CA 1
ATOM 809 C C . ILE A 1 104 ? -12.570 -6.369 5.635 1.00 97.25 104 ILE A C 1
ATOM 811 O O . ILE A 1 104 ? -12.396 -7.126 6.596 1.00 97.25 104 ILE A O 1
ATOM 815 N N . VAL A 1 105 ? -13.716 -6.336 4.954 1.00 94.56 105 VAL A N 1
ATOM 816 C CA . VAL A 1 105 ? -14.911 -7.084 5.362 1.00 94.56 105 VAL A CA 1
ATOM 817 C C . VAL A 1 105 ? -14.619 -8.585 5.402 1.00 94.56 105 VAL A C 1
ATOM 819 O O . VAL A 1 105 ? -14.204 -9.178 4.409 1.00 94.56 105 VAL A O 1
ATOM 822 N N . GLY A 1 106 ? -14.870 -9.208 6.557 1.00 92.31 106 GLY A N 1
ATOM 823 C CA . GLY A 1 106 ? -14.631 -10.639 6.783 1.00 92.31 106 GLY A CA 1
ATOM 824 C C . GLY A 1 106 ? -13.175 -11.013 7.090 1.00 92.31 106 GLY A C 1
ATOM 825 O O . GLY A 1 106 ? -12.882 -12.202 7.224 1.00 92.31 106 GLY A O 1
ATOM 826 N N . VAL A 1 107 ? -12.280 -10.026 7.213 1.00 94.69 107 VAL A N 1
ATOM 827 C CA . VAL A 1 107 ? -10.873 -10.214 7.597 1.00 94.69 107 VAL A CA 1
ATOM 828 C C . VAL A 1 107 ? -10.582 -9.525 8.929 1.00 94.69 107 VAL A C 1
ATOM 830 O O . VAL A 1 107 ? -10.167 -10.195 9.870 1.00 94.69 107 VAL A O 1
ATOM 833 N N . GLY A 1 108 ? -10.815 -8.215 9.024 1.00 93.38 108 GLY A N 1
ATOM 834 C CA . GLY A 1 108 ? -10.471 -7.410 10.198 1.00 93.38 108 GLY A CA 1
ATOM 835 C C . GLY A 1 108 ? -10.151 -5.966 9.824 1.00 93.38 108 GLY A C 1
ATOM 836 O O . GLY A 1 108 ? -10.391 -5.550 8.690 1.00 93.38 108 GLY A O 1
ATOM 837 N N . GLU A 1 109 ? -9.603 -5.214 10.770 1.00 95.50 109 GLU A N 1
ATOM 838 C CA . GLU A 1 109 ? -9.221 -3.816 10.578 1.00 95.50 109 GLU A CA 1
ATOM 839 C C . GLU A 1 109 ? -7.887 -3.490 11.239 1.00 95.50 109 GLU A C 1
ATOM 841 O O . GLU A 1 109 ? -7.452 -4.183 12.161 1.00 95.50 109 GLU A O 1
ATOM 846 N N . TYR A 1 110 ? -7.237 -2.442 10.739 1.00 95.75 110 TYR A N 1
ATOM 847 C CA . TYR A 1 110 ? -6.016 -1.904 11.316 1.00 95.75 110 TYR A CA 1
ATOM 848 C C . TYR A 1 110 ? -6.079 -0.383 11.382 1.00 95.75 110 TYR A C 1
ATOM 850 O O . TYR A 1 110 ? -6.485 0.281 10.424 1.00 95.75 110 TYR A O 1
ATOM 858 N N . THR A 1 111 ? -5.593 0.153 12.497 1.00 95.38 111 THR A N 1
ATOM 859 C CA . THR A 1 111 ? -5.612 1.579 12.803 1.00 95.38 111 THR A CA 1
ATOM 860 C C . THR A 1 111 ? -4.195 2.106 13.021 1.00 95.38 111 THR A C 1
ATOM 862 O O . THR A 1 111 ? -3.390 1.480 13.712 1.00 95.38 111 THR A O 1
ATOM 865 N N . ALA A 1 112 ? -3.869 3.250 12.419 1.00 93.00 112 ALA A N 1
ATOM 866 C CA . ALA A 1 112 ? -2.581 3.919 12.594 1.00 93.00 112 ALA A CA 1
ATOM 867 C C . ALA A 1 112 ? -2.695 5.439 12.415 1.00 93.00 112 ALA A C 1
ATOM 869 O O . ALA A 1 112 ? -3.612 5.932 11.768 1.00 93.00 112 ALA A O 1
ATOM 870 N N . HIS A 1 113 ? -1.701 6.183 12.901 1.00 91.19 113 HIS A N 1
ATOM 871 C CA . HIS A 1 113 ? -1.574 7.628 12.644 1.00 91.19 113 HIS A CA 1
ATOM 872 C C . HIS A 1 113 ? -0.997 7.963 11.257 1.00 91.19 113 HIS A C 1
ATOM 874 O O . HIS A 1 113 ? -0.869 9.130 10.897 1.00 91.19 113 HIS A O 1
ATOM 880 N N . ASP A 1 114 ? -0.648 6.941 10.473 1.00 89.38 114 ASP A N 1
ATOM 881 C CA . ASP A 1 114 ? -0.170 7.062 9.100 1.00 89.38 114 ASP A CA 1
ATOM 882 C C . ASP A 1 114 ? -1.061 6.212 8.172 1.00 89.38 114 ASP A C 1
ATOM 884 O O . ASP A 1 114 ? -1.225 5.006 8.405 1.00 89.38 114 ASP A O 1
ATOM 888 N N . PRO A 1 115 ? -1.646 6.802 7.114 1.00 93.00 115 PRO A N 1
ATOM 889 C CA . PRO A 1 115 ? -2.612 6.107 6.269 1.00 93.00 115 PRO A CA 1
ATOM 890 C C . PRO A 1 115 ? -1.977 4.974 5.457 1.00 93.00 115 PRO A C 1
ATOM 892 O O . PRO A 1 115 ? -2.650 3.988 5.146 1.00 93.00 115 PRO A O 1
ATOM 895 N N . LEU A 1 116 ? -0.690 5.086 5.112 1.00 92.38 116 LEU A N 1
ATOM 896 C CA . LEU A 1 116 ? 0.024 4.054 4.366 1.00 92.38 116 LEU A CA 1
ATOM 897 C C . LEU A 1 116 ? 0.230 2.806 5.225 1.00 92.38 116 LEU A C 1
ATOM 899 O O . LEU A 1 116 ? -0.037 1.697 4.766 1.00 92.38 116 LEU A O 1
ATOM 903 N N . THR A 1 117 ? 0.611 2.990 6.483 1.00 92.19 117 THR A N 1
ATOM 904 C CA . THR A 1 117 ? 0.757 1.927 7.476 1.00 92.19 117 THR A CA 1
ATOM 905 C C . THR A 1 117 ? -0.576 1.230 7.720 1.00 92.19 117 THR A C 1
ATOM 907 O O . THR A 1 117 ? -0.639 0.007 7.600 1.00 92.19 117 THR A O 1
ATOM 910 N N . ALA A 1 118 ? -1.657 1.982 7.972 1.00 95.00 118 ALA A N 1
ATOM 911 C CA . ALA A 1 118 ? -2.989 1.400 8.166 1.00 95.00 118 ALA A CA 1
ATOM 912 C C . ALA A 1 118 ? -3.441 0.560 6.958 1.00 95.00 118 ALA A C 1
ATOM 914 O O . ALA A 1 118 ? -3.956 -0.552 7.107 1.00 95.00 118 ALA A O 1
ATOM 915 N N . THR A 1 119 ? -3.172 1.063 5.751 1.00 96.69 119 THR A N 1
ATOM 916 C CA . THR A 1 119 ? -3.499 0.379 4.495 1.00 96.69 119 THR A CA 1
ATOM 917 C C . THR A 1 119 ? -2.680 -0.897 4.313 1.00 96.69 119 THR A C 1
ATOM 919 O O . THR A 1 119 ? -3.253 -1.965 4.110 1.00 96.69 119 THR A O 1
ATOM 922 N N . LEU A 1 120 ? -1.350 -0.817 4.403 1.00 95.56 120 LEU A N 1
ATOM 923 C CA . LEU A 1 120 ? -0.464 -1.964 4.187 1.00 95.56 120 LEU A CA 1
ATOM 924 C C . LEU A 1 120 ? -0.731 -3.086 5.192 1.00 95.56 120 LEU A C 1
ATOM 926 O O . LEU A 1 120 ? -0.814 -4.243 4.792 1.00 95.56 120 LEU A O 1
ATOM 930 N N . GLN A 1 121 ? -0.914 -2.752 6.471 1.00 95.38 121 GLN A N 1
ATOM 931 C CA . GLN A 1 121 ? -1.175 -3.748 7.512 1.00 95.38 121 GLN A CA 1
ATOM 932 C C . GLN A 1 121 ? -2.523 -4.446 7.305 1.00 95.38 121 GLN A C 1
ATOM 934 O O . GLN A 1 121 ? -2.607 -5.670 7.390 1.00 95.38 121 GLN A O 1
ATOM 939 N N . SER A 1 122 ? -3.566 -3.703 6.928 1.00 96.31 122 SER A N 1
ATOM 940 C CA . SER A 1 122 ? -4.870 -4.302 6.619 1.00 96.31 122 SER A CA 1
ATOM 941 C C . SER A 1 122 ? -4.800 -5.248 5.421 1.00 96.31 122 SER A C 1
ATOM 943 O O . SER A 1 122 ? -5.298 -6.371 5.485 1.00 96.31 122 SER A O 1
ATOM 945 N N . LEU A 1 123 ? -4.125 -4.843 4.340 1.00 96.44 123 LEU A N 1
ATOM 946 C CA . LEU A 1 123 ? -3.934 -5.695 3.159 1.00 96.44 123 LEU A CA 1
ATOM 947 C C . LEU A 1 123 ? -3.073 -6.930 3.478 1.00 96.44 123 LEU A C 1
ATOM 949 O O . LEU A 1 123 ? -3.353 -8.017 2.974 1.00 96.44 123 LEU A O 1
ATOM 953 N N . ALA A 1 124 ? -2.074 -6.792 4.355 1.00 94.50 124 ALA A N 1
ATOM 954 C CA . ALA A 1 124 ? -1.261 -7.907 4.831 1.00 94.50 124 ALA A CA 1
ATOM 955 C C . ALA A 1 124 ? -2.096 -8.942 5.600 1.00 94.50 124 ALA A C 1
ATOM 957 O O . ALA A 1 124 ? -1.928 -10.143 5.377 1.00 94.50 124 ALA A O 1
ATOM 958 N N . LEU A 1 125 ? -3.034 -8.496 6.447 1.00 93.19 125 LEU A N 1
ATOM 959 C CA . LEU A 1 125 ? -3.980 -9.384 7.133 1.00 93.19 125 LEU A CA 1
ATOM 960 C C . LEU A 1 125 ? -4.851 -10.159 6.134 1.00 93.19 125 LEU A C 1
ATOM 962 O O . LEU A 1 125 ? -5.040 -11.367 6.293 1.00 93.19 125 LEU A O 1
ATOM 966 N N . ALA A 1 126 ? -5.343 -9.499 5.082 1.00 94.12 126 ALA A N 1
ATOM 967 C CA . ALA A 1 126 ? -6.142 -10.159 4.050 1.00 94.12 126 ALA A CA 1
ATOM 968 C C . ALA A 1 126 ? -5.332 -11.195 3.258 1.00 94.12 126 ALA A C 1
ATOM 970 O O . ALA A 1 126 ? -5.784 -12.330 3.107 1.00 94.12 126 ALA A O 1
ATOM 971 N N . GLN A 1 127 ? -4.108 -10.856 2.845 1.00 94.00 127 GLN A N 1
ATOM 972 C CA . GLN A 1 127 ? -3.200 -11.790 2.168 1.00 94.00 127 GLN A CA 1
ATOM 973 C C . GLN A 1 127 ? -2.874 -13.014 3.026 1.00 94.00 127 GLN A C 1
ATOM 975 O O . GLN A 1 127 ? -2.947 -14.148 2.553 1.00 94.00 127 GLN A O 1
ATOM 980 N N . ALA A 1 128 ? -2.561 -12.807 4.308 1.00 91.56 128 ALA A N 1
ATOM 981 C CA . ALA A 1 128 ? -2.291 -13.907 5.228 1.00 91.56 128 ALA A CA 1
ATOM 982 C C . ALA A 1 128 ? -3.508 -14.832 5.386 1.00 91.56 128 ALA A C 1
ATOM 984 O O . ALA A 1 128 ? -3.352 -16.048 5.499 1.00 91.56 128 ALA A O 1
ATOM 985 N N . ARG A 1 129 ? -4.725 -14.272 5.364 1.00 89.56 129 ARG A N 1
ATOM 986 C CA . ARG A 1 129 ? -5.965 -15.046 5.454 1.00 89.56 129 ARG A CA 1
ATOM 987 C C . ARG A 1 129 ? -6.252 -15.850 4.189 1.00 89.56 129 ARG A C 1
ATOM 989 O O . ARG A 1 129 ? -6.775 -16.956 4.299 1.00 89.56 129 ARG A O 1
ATOM 996 N N . GLU A 1 130 ? -5.923 -15.319 3.015 1.00 87.69 130 GLU A N 1
ATOM 997 C CA . GLU A 1 130 ? -6.042 -16.043 1.745 1.00 87.69 130 GLU A CA 1
ATOM 998 C C . GLU A 1 130 ? -5.059 -17.205 1.647 1.00 87.69 130 GLU A C 1
ATOM 1000 O O . GLU A 1 130 ? -5.459 -18.287 1.235 1.00 87.69 130 GLU A O 1
ATOM 1005 N N . ALA A 1 131 ? -3.816 -17.031 2.103 1.00 83.81 131 ALA A N 1
ATOM 1006 C CA . ALA A 1 131 ? -2.807 -18.093 2.093 1.00 83.81 131 ALA A CA 1
ATOM 1007 C C . ALA A 1 131 ? -3.148 -19.300 2.996 1.00 83.81 131 ALA A C 1
ATOM 1009 O O . ALA A 1 131 ? -2.503 -20.342 2.902 1.00 83.81 131 ALA A O 1
ATOM 1010 N N . GLN A 1 132 ? -4.129 -19.157 3.893 1.00 84.31 132 GLN A N 1
ATOM 1011 C CA . GLN A 1 132 ? -4.603 -20.212 4.797 1.00 84.31 132 GLN A CA 1
ATOM 1012 C C . GLN A 1 132 ? -5.819 -20.988 4.262 1.00 84.31 132 GLN A C 1
ATOM 1014 O O . GLN A 1 132 ? -6.277 -21.909 4.942 1.00 84.31 132 GLN A O 1
ATOM 1019 N N . ARG A 1 133 ? -6.387 -20.587 3.120 1.00 75.44 133 ARG A N 1
ATOM 1020 C CA . ARG A 1 133 ? -7.527 -21.258 2.477 1.00 75.44 133 ARG A CA 1
ATOM 1021 C C . ARG A 1 133 ? -7.050 -22.269 1.444 1.00 75.44 133 ARG A C 1
ATOM 1023 O O . ARG A 1 133 ? -7.719 -23.320 1.353 1.00 75.44 133 ARG A O 1
#

Secondary structure (DSSP, 8-state):
---HHHHHHHHHTTSTTT-EEEEETTEEEEEES-S-BPTTSPBSS-SEEEEE-TTS-EEEEES-HHHHHHHHHHHHHHTT--EEEEEEEEEETTEEEEEEEEEETTTEEEEESSHHHHHHHHHHHHHHHHTT-

Foldseek 3Di:
DADLLLVLQVLLCVDPQLWPWDQDPFFIKIFHDADDADPVGHGDPTQWIFTAGPRRHTPDIHDDLVVSLVSLVVVCVVVVWDKDWDWDWDQDPVGTAIKIKIATPPQGIAIDSRSSSRSSVRVVSVVVVVVVD

Sequence (133 aa):
MNDPLLEALRQAATWPKALHRVASAGGEHFFAGFHHLLPGGMPSDPQIHLSLGPSGQVIWQRGNGPALVMYLLNWGMSAGWRLQFQVEQEFDETGDRPLYTVSIVGVGEYTAHDPLTATLQSLALAQAREAQR

Radius of gyration: 15.32 Å; chains: 1; bounding box: 38×39×46 Å